Protein AF-A0A8T4Y6C0-F1 (afdb_monomer)

Radius of gyration: 17.74 Å; Cα contacts (8 Å, |Δi|>4): 87; chains: 1; bounding box: 46×43×31 Å

Secondary structure (DSSP, 8-state):
-HHHHHHHHHHHT-TTT--HHHHHHHHHHHHHHHHHHHHHIIIIIIHHHTT-TTHHHHHHHHHHHHHHHHHHHHHHHHTT--HHHHHHHHHHHHHHHHHHHHHHHHHHHHHHHH-

Foldseek 3Di:
DLVLLLVLLCVQLNNVLRDSVLSVVLVVVLVVVVVVLCCCCVVPPCVVQVVPPPRVVVSVVVSVVVSVVSSLVSQCVRRVDDSVSSVSSVVSSVVSVVVVVVVVVVVVVVVVVVD

pLDDT: mean 87.45, std 8.35, range [62.62, 95.38]

Sequence (115 aa):
MSPALWLAGGALAGREKAKFTDAVAIIVVGIIVGAIFDAFVLGFFELLFSMLPLGALGFWLFSYLIRLIIWLALVKHYFDCGWLKALAISILAIILFAIIAVVLAFLGLALIALI

Mean predicted aligned error: 6.26 Å

Structure (mmCIF, N/CA/C/O backbone):
data_AF-A0A8T4Y6C0-F1
#
_entry.id   AF-A0A8T4Y6C0-F1
#
loop_
_atom_site.group_PDB
_atom_site.id
_atom_site.type_symbol
_atom_site.label_atom_id
_atom_site.label_alt_id
_atom_site.label_comp_id
_atom_site.label_asym_id
_atom_site.label_entity_id
_atom_site.label_seq_id
_atom_site.pdbx_PDB_ins_code
_atom_site.Cartn_x
_atom_site.Cartn_y
_atom_site.Cartn_z
_atom_site.occupancy
_atom_site.B_iso_or_equiv
_atom_site.auth_seq_id
_atom_site.auth_comp_id
_atom_site.auth_asym_id
_atom_site.auth_atom_id
_atom_site.pdbx_PDB_model_num
ATOM 1 N N . MET A 1 1 ? -7.377 -5.104 -1.409 1.00 76.62 1 MET A N 1
ATOM 2 C CA . MET A 1 1 ? -6.837 -4.083 -0.483 1.00 76.62 1 MET A CA 1
ATOM 3 C C . MET A 1 1 ? -7.940 -3.274 0.201 1.00 76.62 1 MET A C 1
ATOM 5 O O . MET A 1 1 ? -7.939 -3.219 1.422 1.00 76.62 1 MET A O 1
ATOM 9 N N . SER A 1 2 ? -8.913 -2.711 -0.528 1.00 84.94 2 SER A N 1
ATOM 10 C CA . SER A 1 2 ? -9.940 -1.813 0.041 1.00 84.94 2 SER A CA 1
ATOM 11 C C . SER A 1 2 ? -10.755 -2.395 1.214 1.00 84.94 2 SER A C 1
ATOM 13 O O . SER A 1 2 ? -10.907 -1.692 2.209 1.00 84.94 2 SER A O 1
ATOM 15 N N . PRO A 1 3 ? -11.207 -3.672 1.197 1.00 88.31 3 PRO A N 1
ATOM 16 C CA . PRO A 1 3 ? -11.910 -4.255 2.347 1.00 88.31 3 PRO A CA 1
ATOM 17 C C . PRO A 1 3 ? -11.032 -4.376 3.600 1.00 88.31 3 PRO A C 1
ATOM 19 O O . PRO A 1 3 ? -11.488 -4.089 4.702 1.00 88.31 3 PRO A O 1
ATOM 22 N N . ALA A 1 4 ? -9.758 -4.742 3.437 1.00 92.00 4 ALA A N 1
ATOM 23 C CA . ALA A 1 4 ? -8.807 -4.834 4.544 1.00 92.00 4 ALA A CA 1
ATOM 24 C C . ALA A 1 4 ? -8.498 -3.451 5.138 1.00 92.00 4 ALA A C 1
ATOM 26 O O . ALA A 1 4 ? -8.474 -3.294 6.356 1.00 92.00 4 ALA A O 1
ATOM 27 N N . LEU A 1 5 ? -8.339 -2.436 4.281 1.00 89.69 5 LEU A 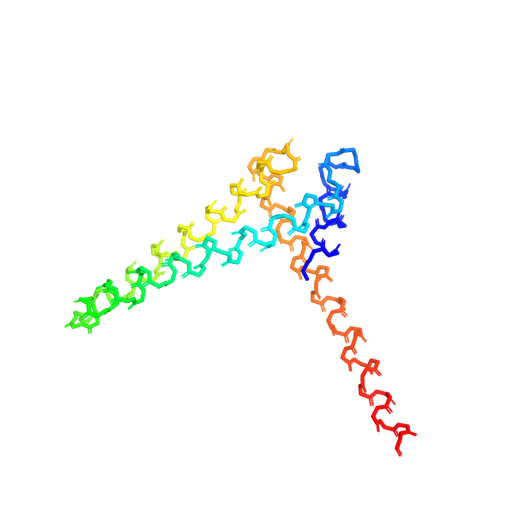N 1
ATOM 28 C CA . LEU A 1 5 ? -8.111 -1.052 4.698 1.00 89.69 5 LEU A CA 1
ATOM 29 C C . LEU A 1 5 ? -9.332 -0.466 5.425 1.00 89.69 5 LEU A C 1
ATOM 31 O O . LEU A 1 5 ? -9.180 0.220 6.431 1.00 89.69 5 LEU A O 1
ATOM 35 N N . TRP A 1 6 ? -10.541 -0.785 4.955 1.00 92.75 6 TRP A N 1
ATOM 36 C CA . TRP A 1 6 ? -11.796 -0.387 5.594 1.00 92.75 6 TRP A CA 1
ATOM 37 C C . TRP A 1 6 ? -11.984 -1.032 6.971 1.00 92.75 6 TRP A C 1
ATOM 39 O O . TRP A 1 6 ? -12.367 -0.357 7.926 1.00 92.75 6 TRP A O 1
ATOM 49 N N . LEU A 1 7 ? -11.679 -2.327 7.100 1.00 90.62 7 LEU A N 1
ATOM 50 C CA . LEU A 1 7 ? -11.723 -3.026 8.384 1.00 90.62 7 LEU A CA 1
ATOM 51 C C . LEU A 1 7 ? -10.676 -2.474 9.362 1.00 90.62 7 LEU A C 1
ATOM 53 O O . LEU A 1 7 ? -11.007 -2.208 10.516 1.00 90.62 7 LEU A O 1
ATOM 57 N N . ALA A 1 8 ? -9.446 -2.238 8.897 1.00 90.81 8 ALA A N 1
ATOM 58 C CA . ALA A 1 8 ? -8.378 -1.669 9.715 1.00 90.81 8 ALA A CA 1
ATOM 59 C C . ALA A 1 8 ? -8.685 -0.230 10.166 1.00 90.81 8 ALA A C 1
ATOM 61 O O . ALA A 1 8 ? -8.531 0.101 11.343 1.00 90.81 8 ALA A O 1
ATOM 62 N N . GLY A 1 9 ? -9.170 0.615 9.250 1.00 88.12 9 GLY A N 1
ATOM 63 C CA . GLY A 1 9 ? -9.610 1.976 9.553 1.00 88.12 9 GLY A CA 1
ATOM 64 C C . GLY A 1 9 ? -10.783 1.981 10.533 1.00 88.12 9 GLY A C 1
ATOM 65 O O . GLY A 1 9 ? -10.757 2.703 11.525 1.00 88.12 9 GLY A O 1
ATOM 66 N N . GLY A 1 10 ? -11.768 1.104 10.330 1.00 90.94 10 GLY A N 1
ATOM 67 C CA . GLY A 1 10 ? -12.896 0.948 11.246 1.00 90.94 10 GLY A CA 1
ATOM 68 C C . GLY A 1 10 ? -12.474 0.543 12.660 1.00 90.94 10 GLY A C 1
ATOM 69 O O . GLY A 1 10 ? -13.037 1.057 13.624 1.00 90.94 10 GLY A O 1
ATOM 70 N N . ALA A 1 11 ? -11.470 -0.330 12.785 1.00 89.12 11 ALA A N 1
ATOM 71 C CA . ALA A 1 11 ? -10.966 -0.819 14.067 1.00 89.12 11 ALA A CA 1
ATOM 72 C C . ALA A 1 11 ? -10.151 0.225 14.857 1.00 89.12 11 ALA A C 1
ATOM 74 O O . ALA A 1 11 ? -10.230 0.251 16.081 1.00 89.12 11 ALA A O 1
ATOM 75 N N . LEU A 1 12 ? -9.371 1.081 14.182 1.00 89.06 12 LEU A N 1
ATOM 76 C CA . LEU A 1 12 ? -8.414 1.989 14.844 1.00 89.06 12 LEU A CA 1
ATOM 77 C C . LEU A 1 12 ? -8.781 3.482 14.767 1.00 89.06 12 LEU A C 1
ATOM 79 O O . LEU A 1 12 ? -8.406 4.258 15.654 1.00 89.06 12 LEU A O 1
ATOM 83 N N . ALA A 1 13 ? -9.491 3.907 13.719 1.00 86.62 13 ALA A N 1
ATOM 84 C CA . ALA A 1 13 ? -9.976 5.281 13.542 1.00 86.62 13 ALA A CA 1
ATOM 85 C C . ALA A 1 13 ? -11.471 5.436 13.872 1.00 86.62 13 ALA A C 1
ATOM 87 O O . ALA A 1 13 ? -11.906 6.544 14.183 1.00 86.62 13 ALA A O 1
ATOM 88 N N . GLY A 1 14 ? -12.229 4.336 13.866 1.00 87.50 14 GLY A N 1
ATOM 89 C CA . GLY A 1 14 ? -13.668 4.312 14.114 1.00 87.50 14 GLY A CA 1
ATOM 90 C C . GLY A 1 14 ? -14.485 4.249 12.821 1.00 87.50 14 GLY A C 1
ATOM 91 O O . GLY A 1 14 ? -14.107 4.800 11.787 1.00 87.50 14 GLY A O 1
ATOM 92 N N . ARG A 1 15 ? -15.636 3.568 12.879 1.00 79.50 15 ARG A N 1
ATOM 93 C CA . ARG A 1 15 ? -16.526 3.335 11.722 1.00 79.50 15 ARG A CA 1
ATOM 94 C C . ARG A 1 15 ? -17.143 4.612 11.143 1.00 79.50 15 ARG A C 1
ATOM 96 O O . ARG A 1 15 ? -17.487 4.618 9.968 1.00 79.50 15 ARG A O 1
ATOM 103 N N . GLU A 1 16 ? -17.257 5.675 11.938 1.00 82.00 16 GLU A N 1
ATOM 104 C CA . GLU A 1 16 ? -17.752 6.980 11.474 1.00 82.00 16 GLU A CA 1
ATOM 105 C C . GLU A 1 16 ? -16.747 7.698 10.565 1.00 82.00 16 GLU A C 1
ATOM 107 O O . GLU A 1 16 ? -17.145 8.409 9.644 1.00 82.00 16 GLU A O 1
ATOM 112 N N . LYS A 1 17 ? -15.450 7.470 10.803 1.00 81.00 17 LYS A N 1
ATOM 113 C CA . LYS A 1 17 ? -14.345 8.087 10.061 1.00 81.00 17 LYS A CA 1
ATOM 114 C C . LYS A 1 17 ? -13.848 7.238 8.896 1.00 81.00 17 LYS A C 1
ATOM 116 O O . LYS A 1 17 ? -13.358 7.773 7.914 1.00 81.00 17 LYS A O 1
ATOM 121 N N . ALA A 1 18 ? -13.953 5.915 8.998 1.00 86.31 18 ALA A N 1
ATOM 122 C CA . ALA A 1 18 ? -13.485 4.991 7.970 1.00 86.31 18 ALA A CA 1
ATOM 123 C C . ALA A 1 18 ? -14.656 4.432 7.150 1.00 86.31 18 ALA A C 1
ATOM 125 O O . ALA A 1 18 ? -15.143 3.322 7.404 1.00 86.31 18 ALA A O 1
ATOM 126 N N . LYS A 1 19 ? -15.113 5.187 6.143 1.00 89.06 19 LYS A N 1
ATOM 127 C CA . LYS A 1 19 ? -16.137 4.701 5.207 1.00 89.06 19 LYS A CA 1
ATOM 128 C C . LYS A 1 19 ? -15.508 3.811 4.141 1.00 89.06 19 LYS A C 1
ATOM 130 O O . LYS A 1 19 ? -14.329 3.925 3.808 1.00 89.06 19 LYS A O 1
ATOM 135 N N . PHE A 1 20 ? -16.305 2.899 3.588 1.00 89.88 20 PHE A N 1
ATOM 136 C CA . PHE A 1 20 ? -15.826 2.002 2.533 1.00 89.88 20 PHE A CA 1
ATOM 137 C C . PHE A 1 20 ? -15.442 2.781 1.270 1.00 89.88 20 PHE A C 1
ATOM 139 O O . PHE A 1 20 ? -14.427 2.480 0.649 1.00 89.88 20 PHE A O 1
ATOM 146 N N . THR A 1 21 ? -16.198 3.832 0.943 1.00 90.25 21 THR A N 1
ATOM 147 C CA . THR A 1 21 ? -15.893 4.739 -0.169 1.00 90.25 21 THR A CA 1
ATOM 148 C C . THR A 1 21 ? -14.531 5.406 0.001 1.00 90.25 21 THR A C 1
ATOM 150 O O . THR A 1 21 ? -13.754 5.427 -0.948 1.00 90.25 21 THR A O 1
ATOM 153 N N . ASP A 1 22 ? -14.194 5.852 1.213 1.00 91.44 22 ASP A N 1
ATOM 154 C CA . ASP A 1 22 ? -12.899 6.476 1.507 1.00 91.44 22 ASP A CA 1
ATOM 155 C C . ASP A 1 22 ? -11.763 5.456 1.367 1.00 91.44 22 ASP A C 1
ATOM 157 O O . ASP A 1 22 ? -10.733 5.737 0.759 1.00 91.44 22 ASP A O 1
ATOM 161 N N . ALA A 1 23 ? -11.978 4.220 1.831 1.00 92.06 23 ALA A N 1
ATOM 162 C CA . ALA A 1 23 ? -11.023 3.131 1.643 1.00 92.06 23 ALA A CA 1
ATOM 163 C C . ALA A 1 23 ? -10.786 2.809 0.157 1.00 92.06 23 ALA A C 1
ATOM 165 O O . ALA A 1 23 ? -9.654 2.547 -0.241 1.00 92.06 23 ALA A O 1
ATOM 166 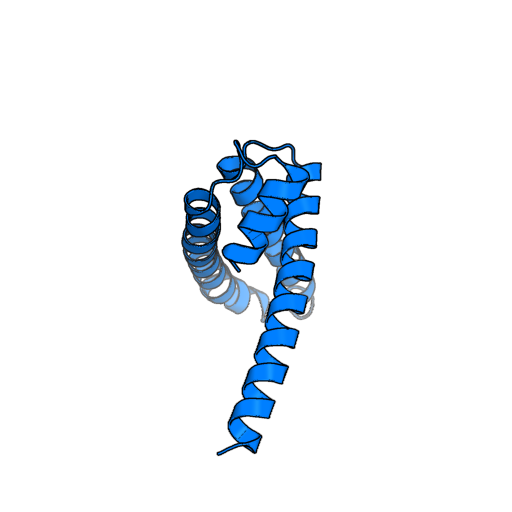N N . VAL A 1 24 ? -11.830 2.833 -0.676 1.00 93.31 24 VAL A N 1
ATOM 167 C CA . VAL A 1 24 ? -11.694 2.658 -2.129 1.00 93.31 24 VAL A CA 1
ATOM 168 C C . VAL A 1 24 ? -10.962 3.846 -2.752 1.00 93.31 24 VAL A C 1
ATOM 170 O O . VAL A 1 24 ? -10.050 3.630 -3.548 1.00 93.31 24 VAL A O 1
ATOM 1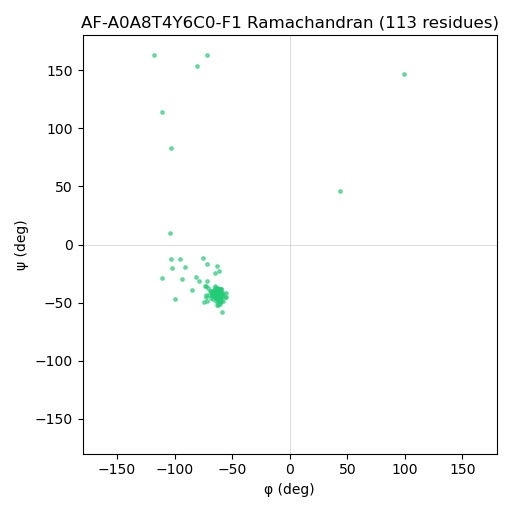73 N N . ALA A 1 25 ? -11.294 5.077 -2.358 1.00 93.62 25 ALA A N 1
ATOM 174 C CA . ALA A 1 25 ? -10.645 6.287 -2.852 1.00 93.62 25 ALA A CA 1
ATOM 175 C C . ALA A 1 25 ? -9.141 6.305 -2.538 1.00 93.62 25 ALA A C 1
ATOM 177 O O . ALA A 1 25 ? -8.346 6.592 -3.429 1.00 93.62 25 ALA A O 1
ATOM 178 N N . ILE A 1 26 ? -8.734 5.896 -1.329 1.00 93.75 26 ILE A N 1
ATOM 179 C CA . ILE A 1 26 ? -7.315 5.744 -0.967 1.00 93.75 26 ILE A CA 1
ATOM 180 C C . ILE A 1 26 ? -6.602 4.798 -1.936 1.00 93.75 26 ILE A C 1
ATOM 182 O O . ILE A 1 26 ? -5.505 5.106 -2.389 1.00 93.75 26 ILE A O 1
ATOM 186 N N . ILE A 1 27 ? -7.209 3.656 -2.274 1.00 94.50 27 ILE A N 1
ATOM 187 C CA . ILE A 1 27 ? -6.590 2.692 -3.191 1.00 94.50 27 ILE A CA 1
ATOM 188 C C . ILE A 1 27 ? -6.513 3.258 -4.610 1.00 94.50 27 ILE A C 1
ATOM 190 O O . ILE A 1 27 ? -5.458 3.176 -5.230 1.00 94.50 27 ILE A O 1
ATOM 194 N N . VAL A 1 28 ? -7.592 3.857 -5.117 1.00 95.19 28 VAL A N 1
ATOM 195 C CA . VAL A 1 28 ? -7.624 4.430 -6.472 1.00 95.19 28 VAL A CA 1
ATOM 196 C C . VAL A 1 28 ? -6.600 5.557 -6.609 1.00 95.19 28 VAL A C 1
ATOM 198 O O . VAL A 1 28 ? -5.752 5.513 -7.499 1.00 95.19 28 VAL A O 1
ATOM 201 N N . VAL A 1 29 ? -6.623 6.532 -5.698 1.00 94.88 29 VAL A N 1
ATOM 202 C CA . VAL A 1 29 ? -5.668 7.648 -5.700 1.00 94.88 29 VAL A CA 1
ATOM 203 C C . VAL A 1 29 ? -4.252 7.138 -5.444 1.00 94.88 29 VAL A C 1
ATOM 205 O O . VAL A 1 29 ? -3.323 7.580 -6.109 1.00 94.88 29 VAL A O 1
ATOM 208 N N . GLY A 1 30 ? -4.076 6.169 -4.546 1.00 93.06 30 GLY A N 1
ATOM 209 C CA . GLY A 1 30 ? -2.779 5.562 -4.254 1.00 93.06 30 GLY A CA 1
ATOM 210 C C . GLY A 1 30 ? -2.154 4.877 -5.468 1.00 93.06 30 GLY A C 1
ATOM 211 O O . GLY A 1 30 ? -0.959 5.034 -5.699 1.00 93.06 30 GLY A O 1
ATOM 212 N N . ILE A 1 31 ? -2.951 4.176 -6.283 1.00 94.00 31 ILE A N 1
ATOM 213 C CA . ILE A 1 31 ? -2.483 3.568 -7.536 1.00 94.00 31 ILE A CA 1
ATOM 214 C C . ILE A 1 31 ? -2.092 4.651 -8.544 1.00 94.00 31 ILE A C 1
ATOM 216 O O . ILE A 1 31 ? -1.017 4.565 -9.128 1.00 94.00 31 ILE A O 1
ATOM 220 N N . ILE A 1 32 ? -2.926 5.680 -8.730 1.00 95.12 32 ILE A N 1
ATOM 221 C CA . ILE A 1 32 ? -2.658 6.763 -9.690 1.00 95.12 32 ILE A CA 1
ATOM 222 C C . ILE A 1 32 ? -1.391 7.529 -9.298 1.00 95.12 32 ILE A C 1
ATOM 224 O O . ILE A 1 32 ? -0.472 7.667 -10.103 1.00 95.12 32 ILE A O 1
ATOM 228 N N . VAL A 1 33 ? -1.312 7.991 -8.048 1.00 93.50 33 VAL A N 1
ATOM 229 C CA . VAL A 1 33 ? -0.150 8.725 -7.531 1.00 93.50 33 VAL A CA 1
ATOM 230 C C . VAL A 1 33 ? 1.091 7.839 -7.546 1.00 93.50 33 VAL A C 1
ATOM 232 O O . VAL A 1 33 ? 2.161 8.298 -7.937 1.00 93.50 33 VAL A O 1
ATOM 235 N N . GLY A 1 34 ? 0.954 6.562 -7.181 1.00 91.06 34 GLY A N 1
ATOM 236 C CA . GLY A 1 34 ? 2.041 5.593 -7.242 1.00 91.06 34 GLY A CA 1
ATOM 237 C C . GLY A 1 34 ? 2.572 5.400 -8.662 1.00 91.06 34 GLY A C 1
ATOM 238 O O . GLY A 1 34 ? 3.782 5.453 -8.861 1.00 91.06 34 GLY A O 1
ATOM 239 N N . ALA A 1 35 ? 1.691 5.228 -9.647 1.00 90.88 35 ALA A N 1
ATOM 240 C CA . ALA A 1 35 ? 2.075 5.043 -11.042 1.00 90.88 35 ALA A CA 1
ATOM 241 C C . ALA A 1 35 ? 2.766 6.286 -11.620 1.00 90.88 35 ALA A C 1
ATOM 243 O O . ALA A 1 35 ? 3.774 6.158 -12.307 1.00 90.88 35 ALA A O 1
ATOM 244 N N . ILE A 1 36 ? 2.268 7.487 -11.300 1.00 91.44 36 ILE A N 1
ATOM 245 C CA . ILE A 1 36 ? 2.905 8.750 -11.702 1.00 91.44 36 ILE A CA 1
ATOM 246 C C . ILE A 1 36 ? 4.291 8.876 -11.063 1.00 91.44 36 ILE A C 1
ATOM 248 O O . ILE A 1 36 ? 5.254 9.231 -11.741 1.00 91.44 36 ILE A O 1
ATOM 252 N N . PHE A 1 37 ? 4.402 8.563 -9.769 1.00 88.81 37 PHE A N 1
ATOM 253 C CA . PHE A 1 37 ? 5.673 8.596 -9.056 1.00 88.81 37 PHE A CA 1
ATOM 254 C C . PHE A 1 37 ? 6.681 7.613 -9.662 1.00 88.81 37 PHE A C 1
ATOM 256 O O . PHE A 1 37 ? 7.809 8.004 -9.936 1.00 88.81 37 PHE A O 1
ATOM 263 N N . ASP A 1 38 ? 6.270 6.378 -9.953 1.00 86.25 38 ASP A N 1
ATOM 264 C CA . ASP A 1 38 ? 7.150 5.370 -10.555 1.00 86.25 38 ASP A CA 1
ATOM 265 C C . ASP A 1 38 ? 7.554 5.743 -11.978 1.00 86.25 38 ASP A C 1
ATOM 267 O O . ASP A 1 38 ? 8.722 5.624 -12.322 1.00 86.25 38 ASP A O 1
ATOM 271 N N . ALA A 1 39 ? 6.632 6.251 -12.797 1.00 85.88 39 ALA A N 1
ATOM 272 C CA . ALA A 1 39 ? 6.961 6.710 -14.144 1.00 85.88 39 ALA A CA 1
ATOM 273 C C . ALA A 1 39 ? 8.015 7.831 -14.120 1.00 85.88 39 ALA A C 1
ATOM 275 O O . ALA A 1 39 ? 8.923 7.849 -14.948 1.00 85.88 39 ALA A O 1
ATOM 276 N N . PHE A 1 40 ? 7.930 8.740 -13.146 1.00 83.56 40 PHE A N 1
ATOM 277 C CA . PHE A 1 40 ? 8.904 9.816 -12.974 1.00 83.56 40 PHE A CA 1
ATOM 278 C C . PHE A 1 40 ? 10.253 9.310 -12.432 1.00 83.56 40 PHE A C 1
ATOM 280 O O . PHE A 1 40 ? 11.312 9.680 -12.940 1.00 83.56 40 PHE A O 1
ATOM 287 N N . VAL A 1 41 ? 10.223 8.441 -11.420 1.00 80.31 41 VAL A N 1
ATOM 288 C CA . VAL A 1 41 ? 11.409 7.926 -10.719 1.00 80.31 41 VAL A CA 1
ATOM 289 C C . VAL A 1 41 ? 12.169 6.897 -11.562 1.00 80.31 41 VAL A C 1
ATOM 291 O O . VAL A 1 41 ? 13.377 7.045 -11.742 1.00 80.31 41 VAL A O 1
ATOM 294 N N . LEU A 1 42 ? 11.480 5.902 -12.125 1.00 72.75 42 LEU A N 1
ATOM 295 C CA . LEU A 1 42 ? 12.072 4.867 -12.985 1.00 72.75 42 LEU A CA 1
ATOM 296 C C . LEU A 1 42 ? 12.425 5.428 -14.374 1.00 72.75 42 LEU A C 1
ATOM 298 O O . LEU A 1 42 ? 13.442 5.078 -14.959 1.00 72.75 42 LEU A O 1
ATOM 302 N N . GLY A 1 43 ? 11.612 6.344 -14.913 1.00 72.12 43 GLY A N 1
ATOM 303 C CA . GLY A 1 43 ? 11.848 6.901 -16.247 1.00 72.12 43 GLY A CA 1
ATOM 304 C C . GLY A 1 43 ? 13.035 7.864 -16.309 1.00 72.12 43 GLY A C 1
ATOM 305 O O . GLY A 1 43 ? 13.881 7.748 -17.193 1.00 72.12 43 GLY A O 1
ATOM 306 N N . PHE A 1 44 ? 13.104 8.828 -15.386 1.00 72.56 44 PHE A N 1
ATOM 307 C CA . PHE A 1 44 ? 14.098 9.904 -15.451 1.00 72.56 44 PHE A CA 1
ATOM 308 C C . PHE A 1 44 ? 15.299 9.666 -14.530 1.00 72.56 44 PHE A C 1
ATOM 310 O O . PHE A 1 44 ? 16.447 9.816 -14.948 1.00 72.56 44 PHE A O 1
ATOM 317 N N . PHE A 1 45 ? 15.054 9.287 -13.274 1.00 73.19 45 PHE A N 1
ATOM 318 C CA . PHE A 1 45 ? 16.122 9.191 -12.279 1.00 73.19 45 PHE A CA 1
ATOM 319 C C . PHE A 1 45 ? 16.868 7.858 -12.310 1.00 73.19 45 PHE A C 1
ATOM 321 O O . PHE A 1 45 ? 18.087 7.867 -12.160 1.00 73.19 45 PHE A O 1
ATOM 328 N N . GLU A 1 46 ? 16.190 6.728 -12.520 1.00 70.06 46 GLU A N 1
ATOM 329 C CA . GLU A 1 46 ? 16.862 5.423 -12.588 1.00 70.06 46 GLU A CA 1
ATOM 330 C C . GLU A 1 46 ? 17.846 5.366 -13.762 1.00 70.06 46 GLU A C 1
ATOM 332 O O . GLU A 1 46 ? 18.976 4.917 -13.592 1.00 70.06 46 GLU A O 1
ATOM 337 N N . LEU A 1 47 ? 17.485 5.932 -14.917 1.00 69.88 47 LEU A N 1
ATOM 338 C CA . LEU A 1 47 ? 18.369 5.997 -16.083 1.00 69.88 47 LEU A CA 1
ATOM 339 C C . LEU A 1 47 ? 19.612 6.876 -15.832 1.00 69.88 47 LEU A C 1
ATOM 341 O O . LEU A 1 47 ? 20.707 6.537 -16.278 1.00 69.88 47 LEU A O 1
ATOM 345 N N . LEU A 1 48 ? 19.465 7.965 -15.066 1.00 73.06 48 LEU A N 1
ATOM 346 C CA . LEU A 1 48 ? 20.570 8.846 -14.669 1.00 73.06 48 LEU A CA 1
ATOM 347 C C . LEU A 1 48 ? 21.479 8.200 -13.602 1.00 73.06 48 LEU A C 1
ATOM 349 O O . LEU A 1 48 ? 22.703 8.291 -13.689 1.00 73.06 48 LEU A O 1
ATOM 353 N N . PHE A 1 49 ? 20.895 7.549 -12.590 1.00 70.62 49 PHE A N 1
ATOM 354 C CA . PHE A 1 49 ? 21.612 7.022 -11.421 1.00 70.62 49 PHE A CA 1
ATOM 355 C C . PHE A 1 49 ? 22.104 5.576 -11.578 1.00 70.62 49 PHE A C 1
ATOM 357 O O . PHE A 1 49 ? 23.041 5.195 -10.875 1.00 70.62 49 PHE A O 1
ATOM 364 N N . SER A 1 50 ? 21.558 4.785 -12.513 1.00 67.75 50 SER A N 1
ATOM 365 C CA . SER A 1 50 ? 22.033 3.423 -12.823 1.00 67.75 50 SER A CA 1
ATOM 366 C C . SER A 1 50 ? 23.484 3.404 -13.317 1.00 67.75 50 SER A C 1
ATOM 368 O O . SER A 1 50 ? 24.151 2.378 -13.208 1.00 67.75 50 SER A O 1
ATOM 370 N N . MET A 1 51 ? 23.984 4.524 -13.846 1.00 70.00 51 MET A N 1
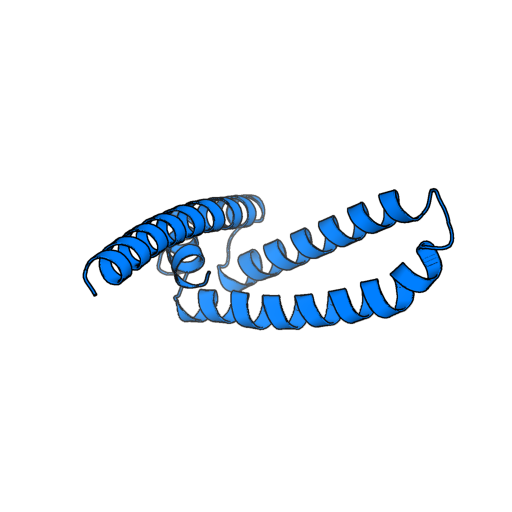ATOM 371 C CA . MET A 1 51 ? 25.377 4.683 -14.275 1.00 70.00 51 MET A CA 1
ATOM 372 C C . MET A 1 51 ? 26.357 4.847 -13.096 1.00 70.00 51 MET A C 1
ATOM 374 O O . MET A 1 51 ? 27.567 4.765 -13.301 1.00 70.00 51 MET A O 1
ATOM 378 N N . LEU A 1 52 ? 25.873 5.070 -11.863 1.00 74.62 52 LEU A N 1
ATOM 379 C CA . LEU A 1 52 ? 26.712 5.307 -10.687 1.00 74.62 52 LEU A CA 1
ATOM 380 C C . LEU A 1 52 ? 26.641 4.120 -9.698 1.00 74.62 52 LEU A C 1
ATOM 382 O O . LEU A 1 52 ? 25.606 3.927 -9.055 1.00 74.62 52 LEU A O 1
ATOM 386 N N . PRO A 1 53 ? 27.738 3.367 -9.471 1.00 65.62 53 PRO A N 1
ATOM 387 C CA . PRO A 1 53 ? 27.727 2.141 -8.657 1.00 65.62 53 PRO A CA 1
ATOM 388 C C . PRO A 1 53 ? 27.363 2.350 -7.172 1.00 65.62 53 PRO A C 1
ATOM 390 O O . PRO A 1 53 ? 26.955 1.406 -6.503 1.00 65.62 53 PRO A O 1
ATOM 393 N N . LEU A 1 54 ? 27.459 3.582 -6.655 1.00 65.69 54 LEU A N 1
ATOM 394 C CA . LEU A 1 54 ? 27.050 3.967 -5.292 1.00 65.69 54 LEU A CA 1
ATOM 395 C C . LEU A 1 54 ? 25.711 4.731 -5.250 1.00 65.69 54 LEU A C 1
ATOM 397 O O . LEU A 1 54 ? 25.140 4.912 -4.177 1.00 65.69 54 LEU A O 1
ATOM 401 N N . GLY A 1 55 ? 25.205 5.182 -6.405 1.00 62.62 55 GLY A N 1
ATOM 402 C CA . GLY A 1 55 ? 24.005 6.017 -6.510 1.00 62.62 55 GLY A CA 1
ATOM 403 C C . GLY A 1 55 ? 22.698 5.234 -6.395 1.00 62.62 55 GLY A C 1
ATOM 404 O O . GLY A 1 55 ? 21.727 5.744 -5.839 1.00 62.62 55 GLY A O 1
ATOM 405 N N . ALA A 1 56 ? 22.691 3.977 -6.848 1.00 67.31 56 ALA A N 1
ATOM 406 C CA . ALA A 1 56 ? 21.500 3.137 -6.837 1.00 67.31 56 ALA A CA 1
ATOM 407 C C . ALA A 1 56 ? 20.950 2.951 -5.409 1.00 67.31 56 ALA A C 1
ATOM 409 O O . ALA A 1 56 ? 19.816 3.338 -5.133 1.00 67.31 56 ALA A O 1
ATOM 410 N N . LEU A 1 57 ? 21.747 2.429 -4.468 1.00 70.19 57 LEU A N 1
ATOM 411 C CA . LEU A 1 57 ? 21.280 2.071 -3.116 1.00 70.19 57 LEU A CA 1
ATOM 412 C C . LEU A 1 57 ? 20.652 3.243 -2.339 1.00 70.19 57 LEU A C 1
ATOM 414 O O . LEU A 1 57 ? 19.620 3.063 -1.694 1.00 70.19 57 LEU A O 1
ATOM 418 N N . GLY A 1 58 ? 21.239 4.443 -2.417 1.00 74.69 58 GLY A N 1
ATOM 419 C CA . GLY A 1 58 ? 20.700 5.629 -1.742 1.00 74.69 58 GLY A CA 1
ATOM 420 C C . GLY A 1 58 ? 19.386 6.120 -2.359 1.00 74.69 58 GLY A C 1
ATOM 421 O O . GLY A 1 58 ? 18.450 6.476 -1.639 1.00 74.69 58 GLY A O 1
ATOM 422 N N . PHE A 1 59 ? 19.289 6.085 -3.690 1.00 77.75 59 PHE A N 1
ATOM 423 C CA . PHE A 1 59 ? 18.109 6.548 -4.416 1.00 77.75 59 PHE A CA 1
ATOM 424 C C . PHE A 1 59 ? 16.898 5.612 -4.246 1.00 77.75 59 PHE A C 1
ATOM 426 O O . PHE A 1 59 ? 15.773 6.088 -4.059 1.00 77.75 59 PHE A O 1
ATOM 433 N N . TRP A 1 60 ? 17.125 4.292 -4.209 1.00 74.62 60 TRP A N 1
ATOM 434 C CA . TRP A 1 60 ? 16.086 3.297 -3.906 1.00 74.62 60 TRP A CA 1
ATOM 435 C C . TRP A 1 60 ? 15.463 3.526 -2.523 1.00 74.62 60 TRP A C 1
ATOM 437 O O . TRP A 1 60 ? 14.239 3.510 -2.376 1.00 74.62 60 TRP A O 1
ATOM 447 N N . LEU A 1 61 ? 16.294 3.803 -1.514 1.00 82.50 61 LEU A N 1
ATOM 448 C CA . LEU A 1 61 ? 15.828 4.013 -0.144 1.00 82.50 61 LEU A CA 1
ATOM 449 C C . LEU A 1 61 ? 15.003 5.300 -0.009 1.00 82.50 61 LEU A C 1
ATOM 451 O O . LEU A 1 61 ? 13.937 5.300 0.609 1.00 82.50 61 LEU A O 1
ATOM 455 N N . PHE A 1 62 ? 15.465 6.388 -0.630 1.00 84.00 62 PHE A N 1
ATOM 456 C CA . PHE A 1 62 ? 14.755 7.666 -0.632 1.00 84.00 62 PHE A CA 1
ATOM 457 C C . PHE A 1 62 ? 13.394 7.567 -1.335 1.00 84.00 62 PHE A C 1
ATOM 459 O O . PHE A 1 62 ? 12.378 8.014 -0.797 1.00 84.00 62 PHE A O 1
ATOM 466 N N . SER A 1 63 ? 13.352 6.907 -2.495 1.00 84.62 63 SER A N 1
ATOM 467 C CA . SER A 1 63 ? 12.118 6.696 -3.256 1.00 84.62 63 SER A CA 1
ATOM 468 C C . SER A 1 63 ? 11.094 5.873 -2.469 1.00 84.62 63 SER A C 1
ATOM 470 O O . SER A 1 63 ? 9.912 6.220 -2.435 1.00 84.62 63 SER A O 1
ATOM 472 N N . TYR A 1 64 ? 11.543 4.829 -1.763 1.00 86.44 64 TYR A N 1
ATOM 473 C CA . TYR A 1 64 ? 10.675 4.015 -0.911 1.00 86.44 64 TYR A CA 1
ATOM 474 C C . TYR A 1 64 ? 10.086 4.814 0.262 1.00 86.44 64 TYR A C 1
ATOM 476 O O . TYR A 1 64 ? 8.891 4.707 0.547 1.00 86.44 64 TYR A O 1
ATOM 484 N N . LEU 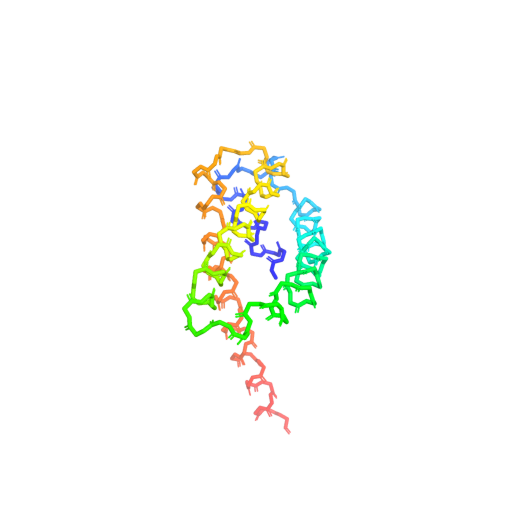A 1 65 ? 10.893 5.662 0.912 1.00 90.19 65 LEU A N 1
ATOM 485 C CA . LEU A 1 65 ? 10.432 6.531 2.000 1.00 90.19 65 LEU A CA 1
ATOM 486 C C 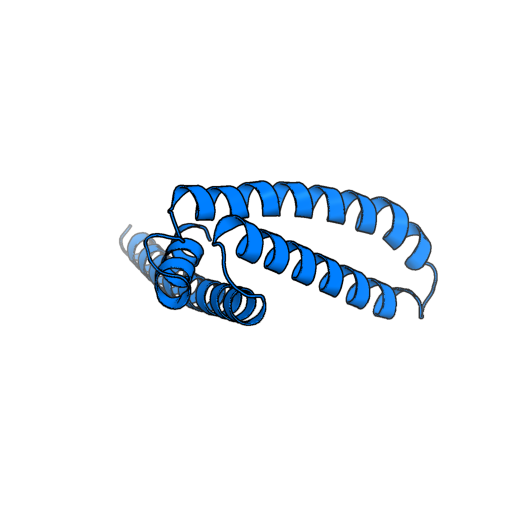. LEU A 1 65 ? 9.375 7.531 1.531 1.00 90.19 65 LEU A C 1
ATOM 488 O O . LEU A 1 65 ? 8.365 7.704 2.212 1.00 90.19 65 LEU A O 1
ATOM 492 N N . ILE A 1 66 ? 9.564 8.156 0.365 1.00 90.75 66 ILE A N 1
ATOM 493 C CA . ILE A 1 66 ? 8.558 9.064 -0.202 1.00 90.75 66 ILE A CA 1
ATOM 494 C C . ILE A 1 66 ? 7.249 8.318 -0.451 1.00 90.75 66 ILE A C 1
ATOM 496 O O . ILE A 1 66 ? 6.189 8.794 -0.051 1.00 90.75 66 ILE A O 1
ATOM 500 N N . ARG A 1 67 ? 7.310 7.129 -1.058 1.00 88.62 67 ARG A N 1
ATOM 501 C CA . ARG A 1 67 ? 6.124 6.310 -1.339 1.00 88.62 67 ARG A CA 1
ATOM 502 C C . ARG A 1 67 ? 5.369 5.943 -0.065 1.00 88.62 67 ARG A C 1
ATOM 504 O O . ARG A 1 67 ? 4.143 6.037 -0.018 1.00 88.62 67 ARG A O 1
ATOM 511 N N . LEU A 1 68 ? 6.107 5.593 0.986 1.00 91.06 68 LEU A N 1
ATOM 512 C CA . LEU A 1 68 ? 5.555 5.314 2.307 1.00 91.06 68 LEU A CA 1
ATOM 513 C C . LEU A 1 68 ? 4.902 6.560 2.927 1.00 91.06 68 LEU A C 1
ATOM 515 O O . LEU A 1 68 ? 3.791 6.471 3.448 1.00 91.06 68 LEU A O 1
ATOM 519 N N . ILE A 1 69 ? 5.540 7.729 2.825 1.00 93.25 69 ILE A N 1
ATOM 520 C CA . ILE A 1 69 ? 4.986 9.002 3.307 1.00 93.25 69 ILE A CA 1
ATOM 521 C C . ILE A 1 69 ? 3.711 9.378 2.548 1.00 93.25 69 ILE A C 1
ATOM 523 O O . ILE A 1 69 ? 2.725 9.747 3.183 1.00 93.25 69 ILE A O 1
ATOM 527 N N . ILE A 1 70 ? 3.700 9.253 1.218 1.00 92.50 70 ILE A N 1
ATOM 528 C CA . ILE A 1 70 ? 2.517 9.501 0.383 1.00 92.50 70 ILE A CA 1
ATOM 529 C C . ILE A 1 70 ? 1.372 8.590 0.828 1.00 92.50 70 ILE A C 1
ATOM 531 O O . ILE A 1 70 ? 0.268 9.068 1.080 1.00 92.50 70 ILE A O 1
ATOM 535 N N . TRP A 1 71 ? 1.636 7.293 0.996 1.00 93.19 71 TRP A N 1
ATOM 536 C CA . TRP A 1 71 ? 0.622 6.340 1.439 1.00 93.19 71 TRP A CA 1
ATOM 537 C C . TRP A 1 71 ? 0.041 6.703 2.810 1.00 93.19 71 TRP A C 1
ATOM 539 O O . TRP A 1 71 ? -1.178 6.775 2.975 1.00 93.19 71 TRP A O 1
ATOM 549 N N . LEU A 1 72 ? 0.901 6.995 3.791 1.00 92.94 72 LEU A N 1
ATOM 550 C CA . LEU A 1 72 ? 0.461 7.431 5.118 1.00 92.94 72 LEU A CA 1
ATOM 551 C C . LEU A 1 72 ? -0.333 8.739 5.051 1.00 92.94 72 LEU A C 1
ATOM 553 O O . LEU A 1 72 ? -1.314 8.884 5.778 1.00 92.94 72 LEU A O 1
ATOM 557 N N . ALA A 1 73 ? 0.059 9.674 4.183 1.00 93.56 73 ALA A N 1
ATOM 558 C CA . ALA A 1 73 ? -0.643 10.935 3.993 1.00 93.56 73 ALA A CA 1
ATOM 559 C C . ALA A 1 73 ? -2.055 10.724 3.428 1.00 93.56 73 ALA A C 1
ATOM 561 O O . ALA A 1 73 ? -2.992 11.345 3.929 1.00 93.56 73 ALA A O 1
ATOM 562 N N . LEU A 1 74 ? -2.232 9.813 2.463 1.00 92.12 74 LEU A N 1
ATOM 563 C CA . LEU A 1 74 ? -3.557 9.442 1.959 1.00 92.12 74 LEU A CA 1
ATOM 564 C C . LEU A 1 74 ? -4.423 8.855 3.077 1.00 92.12 74 LEU A C 1
ATOM 566 O O . LEU A 1 74 ? -5.529 9.333 3.305 1.00 92.12 74 LEU A O 1
ATOM 570 N N . VAL A 1 75 ? -3.915 7.863 3.815 1.00 92.31 75 VAL A N 1
ATOM 571 C CA . VAL A 1 75 ? -4.666 7.235 4.918 1.00 92.31 75 VAL A CA 1
ATOM 572 C C . VAL A 1 75 ? -5.048 8.268 5.978 1.00 92.31 75 VAL A C 1
ATOM 574 O O . VAL A 1 75 ? -6.189 8.304 6.429 1.00 92.31 75 VAL A O 1
ATOM 577 N N . LYS A 1 76 ? -4.111 9.145 6.347 1.00 93.69 76 LYS A N 1
ATOM 578 C CA . LYS A 1 76 ? -4.338 10.224 7.310 1.00 93.69 76 LYS A CA 1
ATOM 579 C C . LYS A 1 76 ? -5.428 11.192 6.840 1.00 93.69 76 LYS A C 1
ATOM 581 O O . LYS A 1 76 ? -6.261 11.585 7.650 1.00 93.69 76 LYS A O 1
ATOM 586 N N . HIS A 1 77 ? -5.391 11.587 5.568 1.00 92.38 77 HIS A N 1
ATOM 587 C CA . HIS A 1 77 ? -6.322 12.556 4.993 1.00 92.38 77 HIS A CA 1
ATOM 588 C C . HIS A 1 77 ? -7.736 11.990 4.856 1.00 92.38 77 HIS A C 1
ATOM 590 O O . HIS A 1 77 ? -8.690 12.665 5.209 1.00 92.38 77 HIS A O 1
ATOM 596 N N . TYR A 1 78 ? -7.868 10.749 4.388 1.00 90.31 78 TYR A N 1
ATOM 597 C CA . TYR A 1 78 ? -9.175 10.137 4.147 1.00 90.31 78 TYR A CA 1
ATOM 598 C C . TYR A 1 78 ? -9.833 9.567 5.412 1.00 90.31 78 TYR A C 1
ATOM 600 O O . TYR A 1 78 ? -11.053 9.504 5.466 1.00 90.31 78 TYR A O 1
ATOM 608 N N . PHE A 1 79 ? -9.065 9.144 6.425 1.00 87.75 79 PHE A N 1
ATOM 609 C CA . PHE A 1 79 ? -9.615 8.588 7.676 1.00 87.75 79 PHE A CA 1
ATOM 610 C C . PHE A 1 79 ? -9.562 9.553 8.874 1.00 87.75 79 PHE A C 1
ATOM 612 O O . PHE A 1 79 ? -9.797 9.125 10.008 1.00 87.75 79 PHE A O 1
ATOM 619 N N . ASP A 1 80 ? -9.230 10.834 8.657 1.00 88.56 80 ASP A N 1
ATOM 620 C CA . ASP A 1 80 ? -9.174 11.891 9.684 1.00 88.56 80 ASP A CA 1
ATOM 621 C C . ASP A 1 80 ? -8.494 11.445 10.995 1.00 88.56 80 ASP A C 1
ATOM 623 O O . ASP A 1 80 ? -8.998 11.644 12.116 1.00 88.56 80 ASP A O 1
ATOM 627 N N . CYS A 1 81 ? -7.345 10.776 10.858 1.00 88.44 81 CYS A N 1
ATOM 628 C CA . CYS A 1 81 ? -6.602 10.174 11.963 1.00 88.44 81 CYS A CA 1
ATOM 629 C C . CYS A 1 81 ? -5.199 10.783 12.130 1.00 88.44 81 CYS A C 1
ATOM 631 O O . CYS A 1 81 ? -4.661 11.433 11.240 1.00 88.44 81 CYS A O 1
ATOM 633 N N . GLY A 1 82 ? -4.568 10.576 13.292 1.00 91.62 82 GLY A N 1
ATOM 634 C CA . GLY A 1 82 ? -3.180 11.001 13.523 1.00 91.62 82 GLY A CA 1
ATOM 635 C C . GLY A 1 82 ? -2.159 10.146 12.757 1.00 91.62 82 GLY A C 1
ATOM 636 O O . GLY A 1 82 ? -2.460 9.020 12.368 1.00 91.62 82 GLY A O 1
ATOM 637 N N . TRP A 1 83 ? -0.926 10.641 12.605 1.00 89.62 83 TRP A N 1
ATOM 638 C CA . TRP A 1 83 ? 0.168 9.944 11.902 1.00 89.62 83 TRP A CA 1
ATOM 639 C C . TRP A 1 83 ? 0.458 8.538 12.450 1.00 89.62 83 TRP A C 1
ATOM 641 O O . TRP A 1 83 ? 0.557 7.584 11.683 1.00 89.62 83 TRP A O 1
ATOM 651 N N . LEU A 1 84 ? 0.526 8.390 13.778 1.00 90.25 84 LEU A N 1
ATOM 652 C CA . LEU A 1 84 ? 0.788 7.094 14.413 1.00 90.25 84 LEU A CA 1
ATOM 653 C C . LEU A 1 84 ? -0.349 6.091 14.157 1.00 90.25 84 LEU A C 1
ATOM 655 O O . LEU A 1 84 ? -0.104 4.913 13.907 1.00 90.25 84 LEU A O 1
ATOM 659 N N . LYS A 1 85 ? -1.599 6.574 14.157 1.00 90.62 85 LYS A N 1
ATOM 660 C CA . LYS A 1 85 ? -2.769 5.749 13.832 1.00 90.62 85 LYS A CA 1
ATOM 661 C C . LYS A 1 85 ? -2.784 5.354 12.357 1.00 90.62 85 LYS A C 1
ATOM 663 O O . LYS A 1 85 ? -3.073 4.204 12.066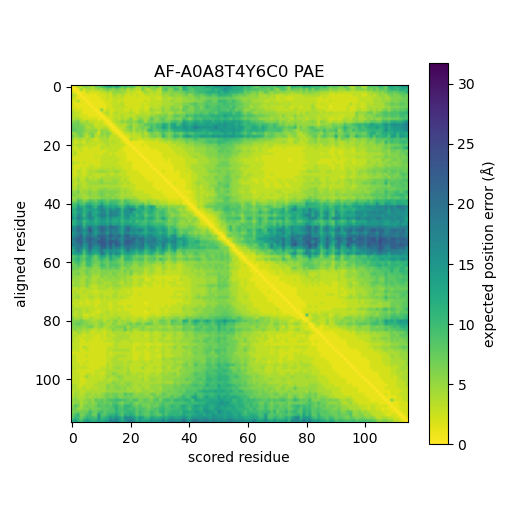 1.00 90.62 85 LYS A O 1
ATOM 668 N N . ALA A 1 86 ? -2.424 6.255 11.441 1.00 91.38 86 ALA A N 1
ATOM 669 C CA . ALA A 1 86 ? -2.341 5.952 10.009 1.00 91.38 86 ALA A CA 1
ATOM 670 C C . ALA A 1 86 ? -1.326 4.834 9.714 1.00 91.38 86 ALA A C 1
ATOM 672 O O . ALA A 1 86 ? -1.600 3.929 8.919 1.00 91.38 86 ALA A O 1
ATOM 673 N N . LEU A 1 87 ? -0.182 4.853 10.406 1.00 92.94 87 LEU A N 1
ATOM 674 C CA . LEU A 1 87 ? 0.817 3.790 10.324 1.00 92.94 87 LEU A CA 1
ATOM 675 C C . LEU A 1 87 ? 0.257 2.463 10.860 1.00 92.94 87 LEU A C 1
ATOM 677 O O . LEU A 1 87 ? 0.325 1.450 10.167 1.00 92.94 87 LEU A O 1
ATOM 681 N N . ALA A 1 88 ? -0.369 2.475 12.042 1.00 93.56 88 ALA A N 1
ATOM 682 C CA . ALA A 1 88 ? -0.992 1.282 12.619 1.00 93.56 88 ALA A CA 1
ATOM 683 C C . ALA A 1 88 ? -2.100 0.696 11.720 1.00 93.56 88 ALA A C 1
ATOM 685 O O . ALA A 1 88 ? -2.156 -0.517 11.532 1.00 93.56 88 ALA A O 1
ATOM 686 N N . ILE A 1 89 ? -2.934 1.545 11.108 1.00 93.00 89 ILE A N 1
ATOM 687 C CA . ILE A 1 89 ? -3.973 1.142 10.146 1.00 93.00 89 ILE A CA 1
ATOM 688 C C . ILE A 1 89 ? -3.349 0.481 8.923 1.00 93.00 89 ILE A C 1
ATOM 690 O O . ILE A 1 89 ? -3.838 -0.552 8.478 1.00 93.00 89 ILE A O 1
ATOM 694 N N . SER A 1 90 ? -2.263 1.044 8.395 1.00 91.56 90 SER A N 1
ATOM 695 C CA . SER A 1 90 ? -1.590 0.496 7.214 1.00 91.56 90 SER A CA 1
ATOM 696 C C . SER A 1 90 ? -0.993 -0.886 7.494 1.00 91.56 90 SER A C 1
ATOM 698 O O . SER A 1 90 ? -1.189 -1.808 6.705 1.00 91.56 90 SER A O 1
ATOM 700 N N . ILE A 1 91 ? -0.338 -1.061 8.647 1.00 94.00 91 ILE A N 1
ATOM 701 C CA . ILE A 1 91 ? 0.186 -2.367 9.077 1.00 94.00 91 ILE A CA 1
ATOM 702 C C . ILE A 1 91 ? -0.957 -3.367 9.269 1.00 94.00 91 ILE A C 1
ATOM 704 O O . ILE A 1 91 ? -0.911 -4.474 8.732 1.00 94.00 91 ILE A O 1
ATOM 708 N N . LEU A 1 92 ? -2.011 -2.974 9.990 1.00 93.00 92 LEU A N 1
ATOM 709 C CA . LEU A 1 92 ? -3.165 -3.835 10.238 1.00 93.00 92 LEU A CA 1
ATOM 710 C C . LEU A 1 92 ? -3.860 -4.238 8.929 1.00 93.00 92 LEU A C 1
ATOM 712 O O . LEU A 1 92 ? -4.256 -5.389 8.772 1.00 93.00 92 LEU A O 1
ATOM 716 N N . ALA A 1 93 ? -3.962 -3.322 7.966 1.00 92.94 93 ALA A N 1
ATOM 717 C CA . ALA A 1 93 ? -4.535 -3.601 6.657 1.00 92.94 93 ALA A CA 1
ATOM 718 C C . ALA A 1 93 ? -3.718 -4.637 5.873 1.00 92.94 93 ALA A C 1
ATOM 720 O O . ALA A 1 93 ? -4.313 -5.500 5.231 1.00 92.94 93 ALA A O 1
ATOM 721 N N . ILE A 1 94 ? -2.382 -4.596 5.945 1.00 93.62 94 ILE A N 1
ATOM 722 C CA . ILE A 1 94 ? -1.518 -5.607 5.315 1.00 93.62 94 ILE A CA 1
ATOM 723 C C . ILE A 1 94 ? -1.756 -6.981 5.948 1.00 93.62 94 ILE A C 1
ATOM 725 O O . ILE A 1 94 ? -1.943 -7.958 5.226 1.00 93.62 94 ILE A O 1
ATOM 729 N N . ILE A 1 95 ? -1.814 -7.053 7.281 1.00 94.81 95 ILE A N 1
ATOM 730 C CA . ILE A 1 95 ? -2.074 -8.305 8.0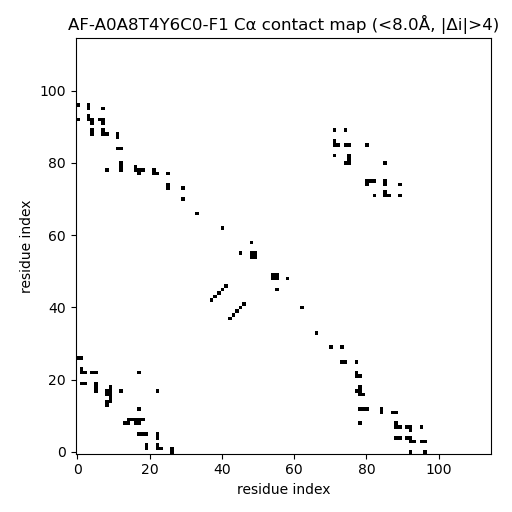07 1.00 94.81 95 ILE A CA 1
ATOM 731 C C . ILE A 1 95 ? -3.445 -8.876 7.620 1.00 94.81 95 ILE A C 1
ATOM 733 O O . ILE A 1 95 ? -3.551 -10.044 7.249 1.00 94.81 95 ILE A O 1
ATOM 737 N N . LEU A 1 96 ? -4.493 -8.046 7.639 1.00 93.25 96 LEU A N 1
ATOM 738 C CA . LEU A 1 96 ? -5.841 -8.458 7.242 1.00 93.25 96 LEU A CA 1
ATOM 739 C C . LEU A 1 96 ? -5.894 -8.906 5.780 1.00 93.25 96 LEU A C 1
ATOM 741 O O . LEU A 1 96 ? -6.539 -9.903 5.464 1.00 93.25 96 LEU A O 1
ATOM 745 N N . PHE A 1 97 ? -5.204 -8.198 4.886 1.00 92.81 97 PHE A N 1
ATOM 746 C CA . PHE A 1 97 ? -5.145 -8.572 3.480 1.00 92.81 97 PHE A CA 1
ATOM 747 C C . PHE A 1 97 ? -4.440 -9.917 3.276 1.00 92.81 97 PHE A C 1
ATOM 749 O O . PHE A 1 97 ? -4.946 -10.738 2.516 1.00 92.81 97 PHE A O 1
ATOM 756 N N . ALA A 1 98 ? -3.333 -10.170 3.979 1.00 94.00 98 ALA A N 1
ATOM 757 C CA . ALA A 1 98 ? -2.620 -11.443 3.919 1.00 94.00 98 ALA A CA 1
ATOM 758 C C . ALA A 1 98 ? -3.505 -12.611 4.381 1.00 94.00 98 ALA A C 1
ATOM 760 O O . ALA A 1 98 ? -3.582 -13.624 3.691 1.00 94.00 98 ALA A O 1
ATOM 761 N N . ILE A 1 99 ? -4.239 -12.449 5.488 1.00 94.88 99 ILE A N 1
ATOM 762 C CA . ILE A 1 99 ? -5.179 -13.470 5.978 1.00 94.88 99 ILE A CA 1
ATOM 763 C C . ILE A 1 99 ? -6.264 -13.754 4.932 1.00 94.88 99 ILE A C 1
ATOM 765 O O . ILE A 1 99 ? -6.500 -14.910 4.584 1.00 94.88 99 ILE A O 1
ATOM 769 N N . ILE A 1 100 ? -6.897 -12.707 4.392 1.00 92.75 100 ILE A N 1
ATOM 770 C CA . ILE A 1 100 ? -7.944 -12.845 3.368 1.00 92.75 100 ILE A CA 1
ATOM 771 C C . ILE A 1 100 ? -7.393 -13.542 2.116 1.00 92.75 100 ILE A C 1
ATOM 773 O O . ILE A 1 100 ? -8.046 -14.431 1.574 1.00 92.75 100 ILE A O 1
ATOM 777 N N . ALA A 1 101 ? -6.188 -13.177 1.672 1.00 93.25 101 ALA A N 1
ATOM 778 C CA . ALA A 1 101 ? -5.542 -13.775 0.507 1.00 93.25 101 ALA A CA 1
ATOM 779 C C . ALA A 1 101 ? -5.232 -15.263 0.717 1.00 93.25 101 ALA A C 1
ATOM 781 O O . ALA A 1 101 ? -5.486 -16.064 -0.178 1.00 93.25 101 ALA A O 1
ATOM 782 N N . VAL A 1 102 ? -4.742 -15.643 1.900 1.00 95.38 102 VAL A N 1
ATOM 783 C CA . VAL A 1 102 ? -4.479 -17.046 2.250 1.00 95.38 102 VAL A CA 1
ATOM 784 C C . VAL A 1 102 ? -5.773 -17.860 2.235 1.00 95.38 102 VAL A C 1
ATOM 786 O O . VAL A 1 102 ? -5.824 -18.908 1.596 1.00 95.38 102 VAL A O 1
ATOM 789 N N . VAL A 1 103 ? -6.842 -17.363 2.868 1.00 95.19 103 VAL A N 1
ATOM 790 C CA . VAL A 1 103 ? -8.151 -18.041 2.873 1.00 95.19 103 VAL A CA 1
ATOM 791 C C . VAL A 1 103 ? -8.686 -18.213 1.449 1.00 95.19 103 VAL A C 1
ATOM 793 O O . VAL A 1 103 ? -9.104 -19.308 1.078 1.00 95.19 103 VAL A O 1
ATOM 796 N N . LEU A 1 104 ? -8.627 -17.160 0.628 1.00 92.75 104 LEU A N 1
ATOM 797 C CA . LEU A 1 104 ? -9.044 -17.214 -0.776 1.00 92.75 104 LEU A CA 1
ATOM 798 C C . LEU A 1 104 ? -8.200 -18.195 -1.599 1.00 92.75 104 LEU A C 1
ATOM 800 O O . LEU A 1 104 ? -8.751 -18.902 -2.438 1.00 92.75 104 LEU A O 1
ATOM 804 N N . ALA A 1 105 ? -6.891 -18.273 -1.355 1.00 94.50 105 ALA A N 1
ATOM 805 C CA . ALA A 1 105 ? -6.008 -19.209 -2.043 1.00 94.50 105 ALA A CA 1
ATOM 806 C C . ALA A 1 105 ? -6.352 -20.671 -1.713 1.00 94.50 105 ALA A C 1
ATOM 808 O O . ALA A 1 105 ? -6.456 -21.489 -2.625 1.00 94.50 105 ALA A O 1
ATOM 809 N N . PHE A 1 106 ? -6.596 -20.995 -0.438 1.00 94.75 106 PHE A N 1
ATOM 810 C CA . PHE A 1 106 ? -7.036 -22.337 -0.036 1.00 94.75 106 PHE A CA 1
ATOM 811 C C . PHE A 1 106 ? -8.393 -22.707 -0.639 1.00 94.75 106 PHE A C 1
ATOM 813 O O . PHE A 1 106 ? -8.553 -23.818 -1.138 1.00 94.75 106 PHE A O 1
ATOM 820 N N . LEU A 1 107 ? -9.353 -21.776 -0.641 1.00 94.12 107 LEU A N 1
ATOM 821 C CA . LEU A 1 107 ? -10.651 -21.986 -1.286 1.00 94.12 107 LEU A CA 1
ATOM 822 C C . LEU A 1 107 ? -10.502 -22.214 -2.795 1.00 94.12 107 LEU A C 1
ATOM 824 O O . LEU A 1 107 ? -11.146 -23.106 -3.339 1.00 94.12 107 LEU A O 1
AT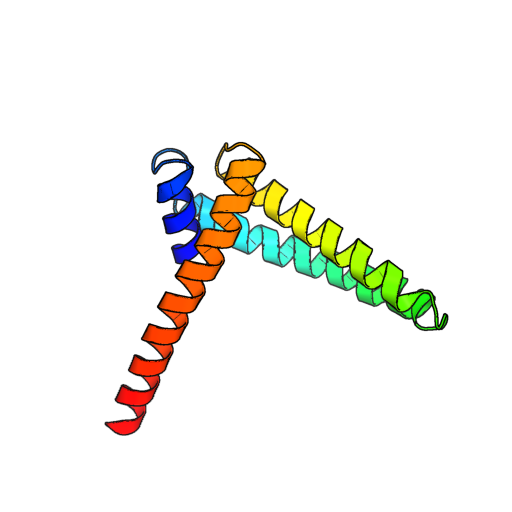OM 828 N N . GLY A 1 108 ? -9.626 -21.454 -3.460 1.00 94.00 108 GLY A N 1
ATOM 829 C CA . GLY A 1 108 ? -9.320 -21.628 -4.879 1.00 94.00 108 GLY A CA 1
ATOM 830 C C . GLY A 1 108 ? -8.721 -23.001 -5.187 1.00 94.00 108 GLY A C 1
ATOM 831 O O . GLY A 1 108 ? -9.184 -23.676 -6.101 1.00 94.00 108 GLY A O 1
ATOM 832 N N . LEU A 1 109 ? -7.749 -23.453 -4.388 1.00 94.44 109 LEU A N 1
ATOM 833 C CA . LEU A 1 109 ? -7.154 -24.786 -4.526 1.00 94.44 109 LEU A CA 1
ATOM 834 C C . LEU A 1 109 ? -8.174 -25.906 -4.287 1.00 94.44 109 LEU A C 1
ATOM 836 O O . LEU A 1 109 ? -8.188 -26.878 -5.036 1.00 94.44 109 LEU A O 1
ATOM 840 N N . ALA A 1 110 ? -9.047 -25.764 -3.286 1.00 93.25 110 ALA A N 1
ATOM 841 C CA . ALA A 1 110 ? -10.096 -26.741 -3.002 1.00 93.25 110 ALA A CA 1
ATOM 842 C C . ALA A 1 110 ? -11.111 -26.856 -4.152 1.00 93.25 110 ALA A C 1
ATOM 844 O O . ALA A 1 110 ? -11.518 -27.961 -4.497 1.00 93.25 110 ALA A O 1
ATOM 845 N N . LEU A 1 111 ? -11.489 -25.729 -4.767 1.00 94.44 111 LEU A N 1
ATOM 846 C CA . LEU A 1 111 ? -12.371 -25.702 -5.937 1.00 94.44 111 LEU A CA 1
ATOM 847 C C . LEU A 1 111 ? -11.727 -26.360 -7.158 1.00 94.44 111 LEU A C 1
ATOM 849 O O . LEU A 1 111 ? -12.378 -27.156 -7.823 1.00 94.44 111 LEU A O 1
ATOM 853 N N . ILE A 1 112 ? -10.453 -26.059 -7.427 1.00 94.88 112 ILE A N 1
ATOM 854 C CA . ILE A 1 112 ? -9.700 -26.681 -8.525 1.00 94.88 112 ILE A CA 1
ATOM 855 C C . ILE A 1 112 ? -9.572 -28.193 -8.311 1.00 94.88 112 ILE A C 1
ATOM 857 O O . ILE A 1 112 ? -9.658 -28.941 -9.270 1.00 94.88 112 ILE A O 1
ATOM 861 N N . ALA A 1 113 ? -9.392 -28.651 -7.070 1.00 92.62 113 ALA A N 1
ATOM 862 C CA . ALA A 1 113 ? -9.293 -30.076 -6.757 1.00 92.62 113 ALA A CA 1
ATOM 863 C C . ALA A 1 113 ? -10.627 -30.842 -6.876 1.00 92.62 113 ALA A C 1
ATOM 865 O O . ALA A 1 113 ? -10.613 -32.071 -6.893 1.00 92.62 113 ALA A O 1
ATOM 866 N N . LEU A 1 114 ? -11.765 -30.138 -6.894 1.00 89.50 114 LEU A N 1
ATOM 867 C CA . LEU A 1 114 ? -13.107 -30.726 -6.963 1.00 89.50 114 LEU A CA 1
ATOM 868 C C . LEU A 1 114 ? -13.665 -30.800 -8.398 1.00 89.50 114 LEU A C 1
ATOM 870 O O . LEU A 1 114 ? -14.677 -31.465 -8.616 1.00 89.50 114 LEU A O 1
ATOM 874 N N . ILE A 1 115 ? -13.029 -30.112 -9.350 1.00 91.44 115 ILE A N 1
ATOM 875 C CA . ILE A 1 115 ? -13.351 -30.127 -10.787 1.00 91.44 115 ILE A CA 1
ATOM 876 C C . ILE A 1 115 ? -12.455 -31.150 -11.485 1.00 91.44 115 ILE A C 1
ATOM 878 O O . ILE A 1 115 ? -12.993 -31.905 -12.324 1.00 91.44 115 ILE A O 1
#

Solvent-accessible surface area (backbone atoms only — not comparable to full-atom values): 5952 Å² total; per-residue (Å²): 106,42,70,26,36,20,51,23,26,27,74,76,57,31,62,90,40,24,40,62,68,44,25,42,46,45,52,55,51,48,52,53,54,48,51,54,50,46,52,51,43,59,62,57,48,42,65,64,30,69,78,36,96,74,44,45,70,60,51,56,52,53,53,51,50,51,53,51,50,53,52,38,48,45,48,20,66,57,28,77,41,53,73,70,53,24,50,52,27,52,53,45,13,52,55,45,36,51,52,53,50,52,54,51,50,54,53,51,52,53,53,62,73,73,109